Protein AF-A0A838QWW2-F1 (afdb_monomer)

Structure (mmCIF, N/CA/C/O backbone):
data_AF-A0A838QWW2-F1
#
_entry.id   AF-A0A838QWW2-F1
#
loop_
_atom_site.group_PDB
_atom_site.id
_atom_site.type_symbol
_atom_site.label_atom_id
_atom_site.label_alt_id
_atom_site.label_comp_id
_atom_site.label_asym_id
_atom_site.label_entity_id
_atom_site.label_seq_id
_atom_site.pdbx_PDB_ins_code
_atom_site.Cartn_x
_atom_site.Cartn_y
_atom_site.Cartn_z
_atom_site.occupancy
_atom_site.B_iso_or_equiv
_atom_site.auth_seq_id
_atom_site.auth_comp_id
_atom_site.auth_asym_id
_atom_site.auth_atom_id
_atom_site.pdbx_PDB_model_num
ATOM 1 N N . MET A 1 1 ? -0.417 -17.292 -10.399 1.00 59.12 1 MET A N 1
ATOM 2 C CA . MET A 1 1 ? -0.229 -15.968 -9.769 1.00 59.12 1 MET A CA 1
ATOM 3 C C . MET A 1 1 ? 1.252 -15.839 -9.449 1.00 59.12 1 MET A C 1
ATOM 5 O O . MET A 1 1 ? 1.739 -16.724 -8.749 1.00 59.12 1 MET A O 1
ATOM 9 N N . PRO A 1 2 ? 1.981 -14.853 -10.004 1.00 74.44 2 PRO A N 1
ATOM 10 C CA . PRO A 1 2 ? 3.358 -14.568 -9.598 1.00 74.44 2 PRO A CA 1
ATOM 11 C C . PRO A 1 2 ? 3.468 -14.480 -8.071 1.00 74.44 2 PRO A C 1
ATOM 13 O O . PRO A 1 2 ? 2.553 -13.966 -7.422 1.00 74.44 2 PRO A O 1
ATOM 16 N N . GLY A 1 3 ? 4.554 -15.011 -7.501 1.00 81.44 3 GLY A N 1
ATOM 17 C CA . GLY A 1 3 ? 4.678 -15.207 -6.051 1.00 81.44 3 GLY A CA 1
ATOM 18 C C . GLY A 1 3 ? 4.497 -13.921 -5.239 1.00 81.44 3 GLY A C 1
ATOM 19 O O . GLY A 1 3 ? 3.773 -13.936 -4.249 1.00 81.44 3 GLY A O 1
ATOM 20 N N . ALA A 1 4 ? 5.075 -12.807 -5.699 1.00 88.88 4 ALA A N 1
ATOM 21 C CA . ALA A 1 4 ? 4.989 -11.511 -5.022 1.00 88.88 4 ALA A CA 1
ATOM 22 C C . ALA A 1 4 ? 3.554 -10.950 -4.989 1.00 88.88 4 ALA A C 1
ATOM 24 O O . ALA A 1 4 ? 3.021 -10.663 -3.921 1.00 88.88 4 ALA A O 1
ATOM 25 N N . LEU A 1 5 ? 2.870 -10.882 -6.140 1.00 94.62 5 LEU A N 1
ATOM 26 C CA . LEU A 1 5 ? 1.505 -10.337 -6.214 1.00 94.62 5 LEU A CA 1
ATOM 27 C C . LEU A 1 5 ? 0.479 -11.190 -5.452 1.00 94.62 5 LEU A C 1
ATOM 29 O O . LEU A 1 5 ? -0.487 -10.652 -4.915 1.00 94.62 5 LEU A O 1
ATOM 33 N N . ARG A 1 6 ? 0.690 -12.511 -5.363 1.00 96.00 6 ARG A N 1
ATOM 34 C CA . ARG A 1 6 ? -0.136 -13.375 -4.506 1.00 96.00 6 ARG A CA 1
ATOM 35 C C . ARG A 1 6 ? -0.009 -12.991 -3.032 1.00 96.00 6 ARG A C 1
ATOM 37 O O . ARG A 1 6 ? -1.031 -12.868 -2.365 1.00 96.00 6 ARG A O 1
ATOM 44 N N . GLN A 1 7 ? 1.213 -12.774 -2.546 1.00 96.31 7 GLN A N 1
ATOM 45 C CA . GLN A 1 7 ? 1.455 -12.403 -1.147 1.00 96.31 7 GLN A CA 1
ATOM 46 C C . GLN A 1 7 ? 0.769 -11.081 -0.785 1.00 96.31 7 GLN A C 1
ATOM 48 O O . GLN A 1 7 ? 0.169 -10.979 0.283 1.00 96.31 7 GLN A O 1
ATOM 53 N N . HIS A 1 8 ? 0.780 -10.098 -1.690 1.00 97.62 8 HIS A N 1
ATOM 54 C CA . HIS A 1 8 ? 0.070 -8.828 -1.492 1.00 97.62 8 HIS A CA 1
ATOM 55 C C . HIS A 1 8 ? -1.446 -9.005 -1.404 1.00 97.62 8 HIS A C 1
ATOM 57 O O . HIS A 1 8 ? -2.084 -8.427 -0.524 1.00 97.62 8 HIS A O 1
ATOM 63 N N . ALA A 1 9 ? -2.025 -9.834 -2.277 1.00 97.69 9 ALA A N 1
ATOM 64 C CA . ALA A 1 9 ? -3.457 -10.120 -2.262 1.00 97.69 9 ALA A CA 1
ATOM 65 C C . ALA A 1 9 ? -3.889 -10.840 -0.972 1.00 97.69 9 ALA A C 1
ATOM 67 O O . ALA A 1 9 ? -4.916 -10.497 -0.382 1.00 97.69 9 ALA A O 1
ATOM 68 N N . GLU A 1 10 ? -3.099 -11.813 -0.512 1.00 97.88 10 GLU A N 1
ATOM 69 C CA . GLU A 1 10 ? -3.335 -12.538 0.743 1.00 97.88 10 GLU A CA 1
ATOM 70 C C . GLU A 1 10 ? -3.206 -11.611 1.957 1.00 97.88 10 GLU A C 1
ATOM 72 O O . GLU A 1 10 ? -4.092 -11.596 2.817 1.00 97.88 10 GLU A O 1
ATOM 77 N N . PHE A 1 11 ? -2.158 -10.780 1.989 1.00 98.06 11 PHE A N 1
ATOM 78 C CA . PHE A 1 11 ? -1.959 -9.761 3.017 1.00 98.06 11 PHE A CA 1
ATOM 79 C C . PHE A 1 11 ? -3.171 -8.830 3.106 1.00 98.06 11 PHE A C 1
ATOM 81 O O . PHE A 1 11 ? -3.804 -8.756 4.162 1.00 98.06 11 PHE A O 1
ATOM 88 N N . ALA A 1 12 ? -3.551 -8.195 1.992 1.00 98.19 12 ALA A N 1
ATOM 89 C CA . ALA A 1 12 ? -4.671 -7.261 1.954 1.00 98.19 12 ALA A CA 1
ATOM 90 C C . ALA A 1 12 ? -5.992 -7.928 2.349 1.00 98.19 12 ALA A C 1
ATOM 92 O O . ALA A 1 12 ? -6.750 -7.370 3.137 1.00 98.19 12 ALA A O 1
ATOM 93 N N . SER A 1 13 ? -6.248 -9.150 1.872 1.00 98.06 13 SER A N 1
ATOM 94 C CA . SER A 1 13 ? -7.456 -9.901 2.234 1.00 98.06 13 SER A CA 1
ATOM 95 C C . SER A 1 13 ? -7.529 -10.189 3.735 1.00 98.06 13 SER A C 1
ATOM 97 O O . SER A 1 13 ? -8.596 -10.051 4.335 1.00 98.06 13 SER A O 1
ATOM 99 N N . SER A 1 14 ? -6.407 -10.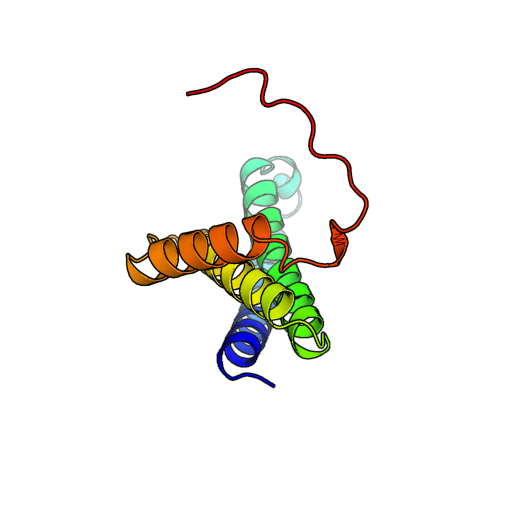565 4.356 1.00 98.19 14 SER A N 1
ATOM 100 C CA . SER A 1 14 ? -6.354 -10.827 5.798 1.00 98.19 14 SER A CA 1
ATOM 101 C C . SER A 1 14 ? -6.523 -9.553 6.633 1.00 98.19 14 SER A C 1
ATOM 103 O O . SER A 1 14 ? -7.278 -9.541 7.607 1.00 98.19 14 SER A O 1
ATOM 105 N N . GLU A 1 15 ? -5.887 -8.455 6.227 1.00 98.19 15 GLU A N 1
ATOM 106 C CA . GLU A 1 15 ? -5.947 -7.181 6.942 1.00 98.19 15 GLU A CA 1
ATOM 107 C C . GLU A 1 15 ? -7.300 -6.485 6.775 1.00 98.19 15 GLU A C 1
ATOM 109 O O . GLU A 1 15 ? -7.786 -5.881 7.727 1.00 98.19 15 GLU A O 1
ATOM 114 N N . LEU A 1 16 ? -7.979 -6.633 5.632 1.00 97.94 16 LEU A N 1
ATOM 115 C CA . LEU A 1 16 ? -9.340 -6.114 5.444 1.00 97.94 16 LEU A CA 1
ATOM 116 C C . LEU A 1 16 ? -10.341 -6.756 6.413 1.00 97.94 16 LEU A C 1
ATOM 118 O O . LEU A 1 16 ? -11.213 -6.068 6.945 1.00 97.94 16 LEU A O 1
ATOM 122 N N . GLN A 1 17 ? -10.191 -8.052 6.703 1.00 97.31 17 GLN A N 1
ATOM 123 C CA . GLN A 1 17 ? -11.027 -8.725 7.703 1.00 97.31 17 GLN A CA 1
ATOM 124 C C . GLN A 1 17 ? -10.789 -8.158 9.110 1.00 97.31 17 GLN A C 1
ATOM 126 O O . GLN A 1 17 ? -11.739 -7.955 9.865 1.00 97.31 17 GLN A O 1
ATOM 131 N N . ARG A 1 18 ? -9.534 -7.843 9.458 1.00 97.00 18 ARG A N 1
ATOM 132 C CA . ARG A 1 18 ? -9.197 -7.184 10.734 1.00 97.00 18 ARG A CA 1
ATOM 133 C C . ARG A 1 18 ? -9.709 -5.745 10.783 1.00 97.00 18 ARG A C 1
ATOM 135 O O . ARG A 1 18 ? -10.229 -5.318 11.811 1.00 97.00 18 ARG A O 1
ATOM 142 N N . MET A 1 19 ? -9.610 -5.025 9.668 1.00 97.06 19 MET A N 1
ATOM 143 C CA . MET A 1 19 ? -10.071 -3.646 9.528 1.00 97.06 19 MET A CA 1
ATOM 144 C C . MET A 1 19 ? -11.576 -3.526 9.781 1.00 97.06 19 MET A C 1
ATOM 146 O O . MET A 1 19 ? -12.007 -2.594 10.454 1.00 97.06 19 MET A O 1
ATOM 150 N N . ALA A 1 20 ? -12.374 -4.498 9.325 1.00 96.00 20 ALA A N 1
ATOM 151 C CA . ALA A 1 20 ? -13.806 -4.535 9.619 1.00 96.00 20 ALA A CA 1
ATOM 152 C C . ALA A 1 20 ? -14.084 -4.519 11.135 1.00 96.00 20 ALA A C 1
ATOM 154 O O . ALA A 1 20 ? -14.919 -3.745 11.601 1.00 96.00 20 ALA A O 1
ATOM 155 N N . LEU A 1 21 ? -13.330 -5.301 11.916 1.00 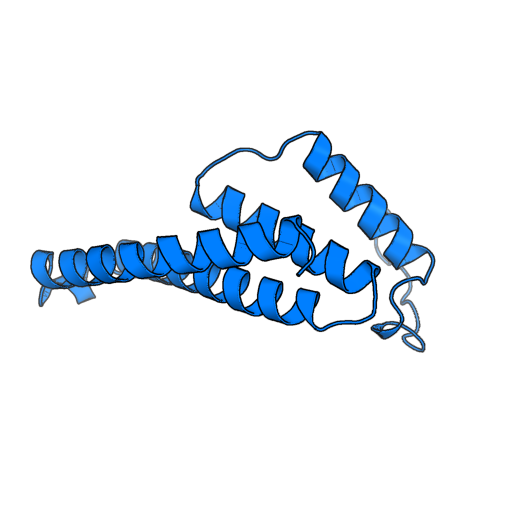96.81 21 LEU A N 1
ATOM 156 C CA . LEU A 1 21 ? -13.450 -5.324 13.378 1.00 96.81 21 LEU A CA 1
ATOM 157 C C . LEU A 1 21 ? -12.978 -4.010 14.020 1.00 96.81 21 LEU A C 1
ATOM 159 O O . LEU A 1 21 ? -13.602 -3.539 14.970 1.00 96.81 21 LEU A O 1
ATOM 163 N N . GLU A 1 22 ? -11.910 -3.395 13.503 1.00 96.19 22 GLU A N 1
ATOM 164 C CA . GLU A 1 22 ? 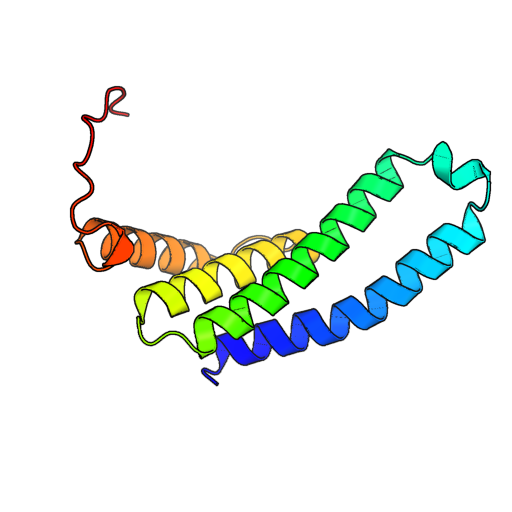-11.413 -2.096 13.988 1.00 96.19 22 GLU A CA 1
ATOM 165 C C . GLU A 1 22 ? -12.429 -0.966 13.733 1.00 96.19 22 GLU A C 1
ATOM 167 O O . GLU A 1 22 ? -12.675 -0.134 14.615 1.00 96.19 22 GLU A O 1
ATOM 172 N N . ILE A 1 23 ? -13.074 -0.970 12.561 1.00 95.12 23 ILE A N 1
ATOM 173 C CA . ILE A 1 23 ? -14.171 -0.057 12.211 1.00 95.12 23 ILE A CA 1
ATOM 174 C C . ILE A 1 23 ? -15.356 -0.271 13.147 1.00 95.12 23 ILE A C 1
ATOM 176 O O . ILE A 1 23 ? -15.792 0.688 13.789 1.00 95.12 23 ILE A O 1
ATOM 180 N N . SER A 1 24 ? -15.835 -1.509 13.299 1.00 95.88 24 SER A N 1
ATOM 181 C CA . SER A 1 24 ? -16.942 -1.813 14.213 1.00 95.88 24 SER A CA 1
ATOM 182 C C . SER A 1 24 ? -16.626 -1.386 15.646 1.00 95.88 24 SER A C 1
ATOM 184 O O . SER A 1 24 ? -17.434 -0.704 16.269 1.00 95.88 24 SER A O 1
ATOM 186 N N . GLY A 1 25 ? -15.427 -1.691 16.151 1.00 96.06 25 GLY A N 1
ATOM 187 C CA . GLY A 1 25 ? -14.996 -1.280 17.487 1.00 96.06 25 GLY A CA 1
ATOM 188 C C . GLY A 1 25 ? -14.939 0.241 17.656 1.00 96.06 25 GLY A C 1
ATOM 189 O O . GLY A 1 25 ? -15.368 0.766 18.683 1.00 96.06 25 GLY A O 1
ATOM 190 N N . THR A 1 26 ? -14.472 0.969 16.639 1.00 95.12 26 THR A N 1
ATOM 191 C CA . THR A 1 26 ? -14.436 2.440 16.645 1.00 95.12 26 THR A CA 1
ATOM 192 C C . THR A 1 26 ? -15.849 3.028 16.670 1.00 95.12 26 THR A C 1
ATOM 194 O O . THR A 1 26 ? -16.125 3.921 17.475 1.00 95.12 26 THR A O 1
ATOM 197 N N . MET A 1 27 ? -16.760 2.495 15.851 1.00 93.25 27 MET A N 1
ATOM 198 C CA . MET A 1 27 ? -18.167 2.906 15.827 1.00 93.25 27 MET A CA 1
ATOM 199 C C . MET A 1 27 ? -18.862 2.619 17.161 1.00 93.25 27 MET A C 1
ATOM 201 O O . MET A 1 27 ? -19.513 3.505 17.711 1.00 93.25 27 MET A O 1
ATOM 205 N N . SER A 1 28 ? -18.686 1.420 17.723 1.00 95.94 28 SER A N 1
ATOM 206 C CA . SER A 1 28 ? -19.273 1.046 19.014 1.00 95.94 28 SER A CA 1
ATOM 207 C C . SER A 1 28 ? -18.707 1.855 20.181 1.00 95.94 28 SER A C 1
ATOM 209 O O . SER A 1 28 ? -19.445 2.156 21.113 1.00 95.94 28 SER A O 1
ATOM 211 N N . LYS A 1 29 ? -17.421 2.227 20.140 1.00 95.56 29 LYS A N 1
ATOM 212 C CA . LYS A 1 29 ? -16.766 3.005 21.200 1.00 95.56 29 LYS A CA 1
ATOM 213 C C . LYS A 1 29 ? -17.212 4.464 21.231 1.00 95.56 29 LYS A C 1
ATOM 215 O O . LYS A 1 29 ? -17.387 5.014 22.314 1.00 95.56 29 LYS A O 1
ATOM 220 N N . PHE A 1 30 ? -17.321 5.109 20.069 1.00 93.69 30 PHE A N 1
ATOM 221 C CA . PHE A 1 30 ? -17.591 6.549 19.997 1.00 93.69 30 PHE A CA 1
ATOM 222 C C . PHE A 1 30 ? -19.055 6.887 19.706 1.00 93.69 30 PHE A C 1
ATOM 224 O O . PHE A 1 30 ? -19.491 7.968 20.089 1.00 93.69 30 PHE A O 1
ATOM 231 N N . GLN A 1 31 ? -19.821 5.980 19.094 1.00 92.69 31 GLN A N 1
ATOM 232 C CA . GLN A 1 31 ? -21.255 6.134 18.822 1.00 92.69 31 GLN A CA 1
ATOM 233 C C . GLN A 1 31 ? -21.585 7.520 18.236 1.00 92.69 31 GLN A C 1
ATOM 235 O O . GLN A 1 31 ? -21.033 7.899 17.206 1.00 92.69 31 GLN A O 1
ATOM 240 N N . LEU A 1 32 ? -22.445 8.299 18.901 1.00 91.44 32 LEU A N 1
ATOM 241 C CA . LEU A 1 32 ? -22.841 9.644 18.470 1.00 91.44 32 LEU A CA 1
ATOM 242 C C . LEU A 1 32 ? -21.662 10.630 18.425 1.00 91.44 32 LEU A C 1
ATOM 244 O O . LEU A 1 32 ? -21.638 11.508 17.570 1.00 91.44 32 LEU A O 1
ATOM 248 N N . ALA A 1 33 ? -20.652 10.447 19.281 1.00 92.00 33 ALA A N 1
ATOM 249 C CA . ALA A 1 33 ? -19.450 11.280 19.309 1.00 92.00 33 ALA A CA 1
ATOM 250 C C . ALA A 1 33 ? -18.441 10.929 18.199 1.00 92.00 33 ALA A C 1
ATOM 252 O O . ALA A 1 33 ? -17.377 11.541 18.124 1.00 92.00 33 ALA A O 1
ATOM 253 N N . LEU A 1 34 ? -18.728 9.942 17.337 1.00 89.19 34 LEU A N 1
ATOM 254 C CA . LEU A 1 34 ? -17.860 9.596 16.205 1.00 89.19 34 LEU A CA 1
ATOM 255 C C . LEU A 1 34 ? -17.696 10.777 15.238 1.00 89.19 34 LEU A C 1
ATOM 257 O O . LEU A 1 34 ? -16.600 10.983 14.720 1.00 89.19 34 LEU A O 1
ATOM 261 N N . ALA A 1 35 ? -18.749 11.582 15.058 1.00 88.31 35 ALA A N 1
ATOM 262 C CA . ALA A 1 35 ? -18.724 12.774 14.212 1.00 88.31 35 ALA A CA 1
ATOM 263 C C . ALA A 1 35 ? -17.659 13.797 14.652 1.00 88.31 35 ALA A C 1
ATOM 265 O O . ALA A 1 35 ? -17.087 14.487 13.812 1.00 88.31 35 ALA A O 1
ATOM 266 N N . ASP A 1 36 ? -17.306 13.830 15.937 1.00 92.69 36 ASP A N 1
ATOM 267 C CA . ASP A 1 36 ? -16.280 14.732 16.474 1.00 92.69 36 ASP A CA 1
ATOM 268 C C . ASP A 1 36 ? -14.860 14.145 16.371 1.00 92.69 36 ASP A C 1
ATOM 270 O O . ASP A 1 36 ? -13.871 14.779 16.744 1.00 92.69 36 ASP A O 1
ATOM 274 N N . ARG A 1 37 ? -14.718 12.907 15.877 1.00 92.81 37 ARG A N 1
ATOM 275 C CA . ARG A 1 37 ? -13.440 12.183 15.760 1.00 92.81 37 ARG A CA 1
ATOM 276 C C . ARG A 1 37 ? -12.925 12.142 14.325 1.00 92.81 37 ARG A C 1
ATOM 278 O O . ARG A 1 37 ? -12.355 11.137 13.904 1.00 92.81 37 ARG A O 1
ATOM 285 N N . GLN A 1 38 ? -13.052 13.255 13.603 1.00 90.50 38 GLN A N 1
ATOM 286 C CA . GLN A 1 38 ? -12.663 13.378 12.192 1.00 90.50 38 GLN A CA 1
ATOM 287 C C . GLN A 1 38 ? -11.231 12.902 11.911 1.00 90.50 38 GLN A C 1
ATOM 289 O O . GLN A 1 38 ? -11.027 12.123 10.987 1.00 90.50 38 GLN A O 1
ATOM 294 N N . CYS A 1 39 ? -10.247 13.254 12.748 1.00 94.19 39 CYS A N 1
ATOM 295 C CA . CYS A 1 39 ? -8.868 12.780 12.561 1.00 94.19 39 CYS A CA 1
ATOM 296 C C . CYS A 1 39 ? -8.752 11.248 12.633 1.00 94.19 39 CYS A C 1
ATOM 298 O O . CYS A 1 39 ? -8.022 10.644 11.851 1.00 94.19 39 CYS A O 1
ATOM 300 N N . ARG A 1 40 ? -9.495 10.606 13.545 1.00 93.44 40 ARG A N 1
ATOM 301 C CA . ARG A 1 40 ? -9.519 9.142 13.663 1.00 93.44 40 ARG A CA 1
ATOM 302 C C . ARG A 1 40 ? -10.272 8.506 12.495 1.00 93.44 40 ARG A C 1
ATOM 304 O O . ARG A 1 40 ? -9.840 7.474 11.999 1.00 93.44 40 ARG A O 1
ATOM 311 N N . MET A 1 41 ? -11.367 9.119 12.043 1.00 92.69 41 MET A N 1
ATOM 312 C CA . MET A 1 41 ? -12.101 8.656 10.863 1.00 92.69 41 MET A CA 1
ATOM 313 C C . MET A 1 41 ? -11.253 8.749 9.594 1.00 92.69 41 MET A C 1
ATOM 315 O O . MET A 1 41 ? -11.254 7.808 8.805 1.00 92.69 41 MET A O 1
ATOM 319 N N . ALA A 1 42 ? -10.514 9.844 9.413 1.00 95.00 42 ALA A N 1
ATOM 320 C CA . ALA A 1 42 ? -9.623 10.044 8.276 1.00 95.00 42 ALA A CA 1
ATOM 321 C C . ALA A 1 42 ? -8.502 8.996 8.253 1.00 95.00 42 ALA A C 1
ATOM 323 O O . ALA A 1 42 ? -8.284 8.358 7.227 1.00 95.00 42 ALA A O 1
ATOM 324 N N . GLU A 1 43 ? -7.844 8.758 9.390 1.00 95.38 43 GLU A N 1
ATOM 325 C CA . GLU A 1 43 ? -6.783 7.750 9.499 1.00 95.38 43 GLU A CA 1
ATOM 326 C C . GLU A 1 43 ? -7.297 6.329 9.224 1.00 95.38 43 GLU A C 1
ATOM 328 O O . GLU A 1 43 ? -6.713 5.607 8.412 1.00 95.38 43 GLU A O 1
ATOM 333 N N . LEU A 1 44 ? -8.429 5.946 9.820 1.00 95.44 44 LEU A N 1
ATOM 334 C CA . LEU A 1 44 ? -9.020 4.623 9.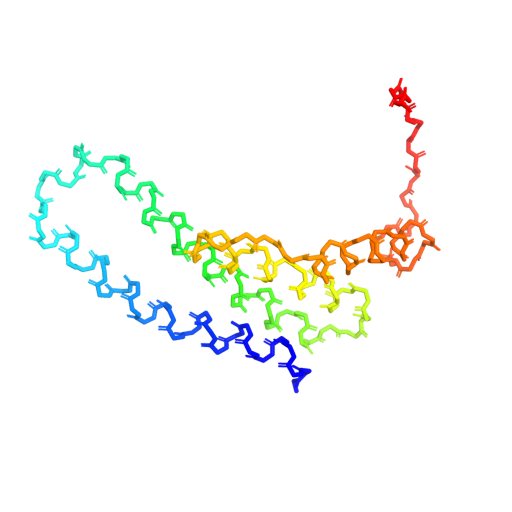616 1.00 95.44 44 LEU A CA 1
ATOM 335 C C . LEU A 1 44 ? -9.496 4.422 8.169 1.00 95.44 44 LEU A C 1
ATOM 337 O O . LEU A 1 44 ? -9.286 3.361 7.576 1.00 95.44 44 LEU A O 1
ATOM 341 N N . SER A 1 45 ? -10.096 5.461 7.581 1.00 95.00 45 SER A N 1
ATOM 342 C CA . SER A 1 45 ? -10.528 5.448 6.181 1.00 95.00 45 SER A CA 1
ATOM 343 C C . SER A 1 45 ? -9.339 5.294 5.242 1.00 95.00 45 SER A C 1
ATOM 345 O O . SER A 1 45 ? -9.395 4.468 4.334 1.00 95.00 45 SER A O 1
ATOM 347 N N . GLN A 1 46 ? -8.248 6.026 5.487 1.00 96.50 46 GLN A N 1
ATOM 348 C CA . GLN A 1 46 ? -7.036 5.929 4.677 1.00 96.50 46 GLN A CA 1
ATOM 349 C C . GLN A 1 46 ? -6.439 4.522 4.735 1.00 96.50 46 GLN A C 1
ATOM 351 O O . GLN A 1 46 ? -6.125 3.954 3.693 1.00 96.50 46 GLN A O 1
ATOM 356 N N . ARG A 1 47 ? -6.335 3.924 5.928 1.00 97.12 47 ARG A N 1
ATOM 357 C CA . ARG A 1 47 ? -5.818 2.556 6.082 1.00 97.12 47 ARG A CA 1
ATOM 358 C C . ARG A 1 47 ? -6.674 1.525 5.350 1.00 97.12 47 ARG A C 1
ATOM 360 O O . ARG A 1 47 ? -6.130 0.633 4.706 1.00 97.12 47 ARG A O 1
ATOM 367 N N . CYS A 1 48 ? -7.998 1.652 5.410 1.00 97.56 48 CYS A N 1
ATOM 368 C CA . CYS A 1 48 ? -8.905 0.783 4.661 1.00 97.56 48 CYS A CA 1
ATOM 369 C C . CYS A 1 48 ? -8.730 0.951 3.141 1.00 97.56 48 CYS A C 1
ATOM 371 O O . CYS A 1 48 ? -8.596 -0.037 2.419 1.00 97.56 48 CYS A O 1
ATOM 373 N N . GLN A 1 49 ? -8.663 2.194 2.656 1.00 97.81 49 GLN A N 1
ATOM 374 C CA . GLN A 1 49 ? -8.450 2.494 1.237 1.00 97.81 49 GLN A CA 1
ATOM 375 C C . GLN A 1 49 ? -7.101 1.974 0.728 1.00 97.81 49 GLN A 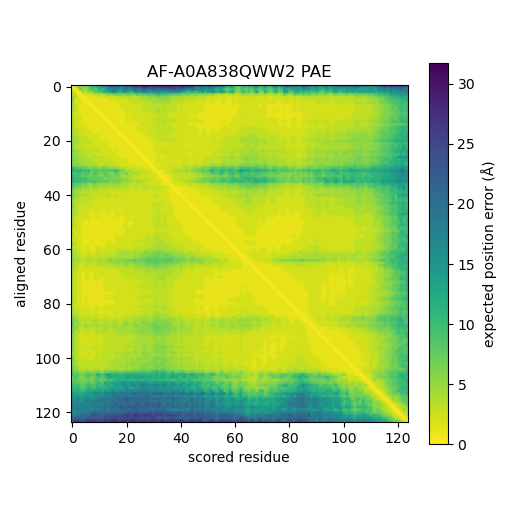C 1
ATOM 377 O O . GLN A 1 49 ? -7.048 1.414 -0.367 1.00 97.81 49 GLN A O 1
ATOM 382 N N . ASP A 1 50 ? -6.032 2.094 1.520 1.00 98.12 50 ASP A N 1
ATOM 383 C CA . ASP A 1 50 ? -4.713 1.554 1.177 1.00 98.12 50 ASP A CA 1
ATOM 384 C C . ASP A 1 50 ? -4.796 0.026 0.973 1.00 98.12 50 ASP A C 1
ATOM 386 O O . ASP A 1 50 ? -4.335 -0.488 -0.045 1.00 98.12 50 ASP A O 1
ATOM 390 N N . LEU A 1 51 ? -5.467 -0.705 1.875 1.00 98.56 51 LEU A N 1
ATOM 391 C CA . LEU A 1 51 ? -5.665 -2.157 1.748 1.00 98.56 51 LEU A CA 1
ATOM 392 C C . LEU A 1 51 ? -6.513 -2.547 0.526 1.00 98.56 51 LEU A C 1
ATOM 394 O O . LEU A 1 51 ? -6.167 -3.492 -0.187 1.00 98.56 51 LEU A O 1
ATOM 398 N N . ILE A 1 52 ? -7.602 -1.819 0.256 1.00 98.44 52 ILE A N 1
ATOM 399 C CA . ILE A 1 52 ? -8.425 -2.028 -0.949 1.00 98.44 52 ILE A CA 1
ATOM 400 C C . ILE A 1 52 ? -7.579 -1.806 -2.206 1.00 98.44 52 ILE A C 1
ATOM 402 O O . ILE A 1 52 ? -7.651 -2.599 -3.147 1.00 98.44 52 ILE A O 1
ATOM 406 N N . THR A 1 53 ? -6.743 -0.767 -2.206 1.00 98.56 53 THR A N 1
ATOM 407 C CA . THR A 1 53 ? -5.857 -0.436 -3.326 1.00 98.56 53 THR A CA 1
ATOM 408 C C . THR A 1 53 ? -4.831 -1.541 -3.561 1.00 98.56 53 THR A C 1
ATOM 410 O O . THR A 1 53 ? -4.657 -1.953 -4.706 1.00 98.56 53 THR A O 1
ATOM 413 N N . ILE A 1 54 ? -4.218 -2.097 -2.507 1.00 98.56 54 ILE A N 1
ATOM 414 C CA . ILE A 1 54 ? -3.310 -3.255 -2.617 1.00 98.56 54 ILE A CA 1
ATOM 415 C C . ILE A 1 54 ? -4.036 -4.456 -3.239 1.00 98.56 54 ILE A C 1
ATOM 417 O O . ILE A 1 54 ? -3.526 -5.085 -4.171 1.00 98.56 54 ILE A O 1
ATOM 421 N N . LEU A 1 55 ? -5.242 -4.779 -2.762 1.00 98.44 55 LEU A N 1
ATOM 422 C CA . LEU A 1 55 ? -5.997 -5.924 -3.273 1.00 98.44 55 LEU A CA 1
ATOM 423 C C . LEU A 1 55 ? -6.371 -5.738 -4.751 1.00 98.44 55 LEU A C 1
ATOM 425 O O . LEU A 1 55 ? -6.132 -6.624 -5.570 1.00 98.44 55 LEU A O 1
ATOM 429 N N . ALA A 1 56 ? -6.916 -4.578 -5.116 1.00 98.38 56 ALA A N 1
ATOM 430 C CA . ALA A 1 56 ? -7.285 -4.281 -6.496 1.00 98.38 56 ALA A CA 1
ATOM 431 C C . ALA A 1 56 ? -6.061 -4.293 -7.430 1.00 98.38 56 ALA A C 1
ATOM 433 O O . ALA A 1 56 ? -6.105 -4.905 -8.500 1.00 98.38 56 ALA A O 1
ATOM 434 N N . THR A 1 57 ? -4.957 -3.680 -6.999 1.00 98.12 57 THR A N 1
ATOM 435 C CA . THR A 1 57 ? -3.708 -3.576 -7.770 1.00 98.12 57 THR A CA 1
ATOM 436 C C . THR A 1 57 ? -3.065 -4.942 -7.983 1.00 98.12 57 THR A C 1
ATOM 438 O O . THR A 1 57 ? -2.705 -5.283 -9.109 1.00 98.12 57 THR A O 1
ATOM 441 N N . SER A 1 58 ? -2.968 -5.765 -6.936 1.00 97.81 58 SER A N 1
ATOM 442 C CA . SER A 1 58 ? -2.392 -7.111 -7.042 1.00 97.81 58 SER A CA 1
ATOM 443 C C . SER A 1 58 ? -3.204 -8.015 -7.975 1.00 97.81 58 SER A C 1
ATOM 445 O O . SER A 1 58 ? -2.630 -8.697 -8.826 1.00 97.81 58 SER A O 1
ATOM 447 N N . LEU A 1 59 ? -4.539 -7.974 -7.901 1.00 97.12 59 LEU A N 1
ATOM 448 C CA . LEU A 1 59 ? -5.419 -8.713 -8.815 1.00 97.12 59 LEU A CA 1
ATOM 449 C C . L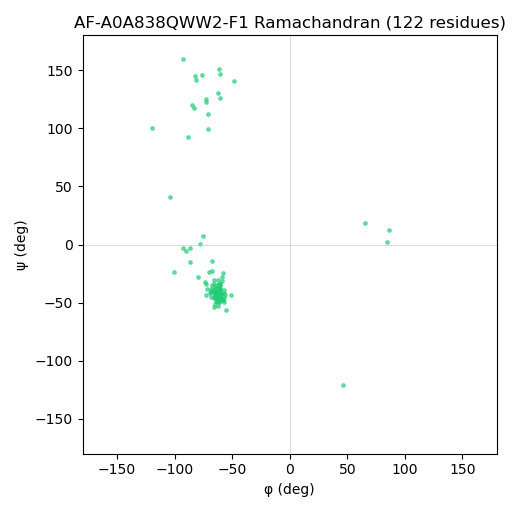EU A 1 59 ? -5.351 -8.189 -10.257 1.00 97.12 59 LEU A C 1
ATOM 451 O O . LEU A 1 59 ? -5.469 -8.970 -11.205 1.00 97.12 59 LEU A O 1
ATOM 455 N N . TYR A 1 60 ? -5.174 -6.880 -10.438 1.00 96.31 60 TYR A N 1
ATOM 456 C CA . TYR A 1 60 ? -4.965 -6.279 -11.752 1.00 96.31 60 TYR A CA 1
ATOM 457 C C . TYR A 1 60 ? -3.633 -6.725 -12.365 1.00 96.31 60 TYR A C 1
ATOM 459 O O . TYR A 1 60 ? -3.636 -7.312 -13.447 1.00 96.31 60 TYR A O 1
ATOM 467 N N . GLY A 1 61 ? -2.520 -6.548 -11.647 1.00 95.44 61 GLY A N 1
ATOM 468 C CA . GLY A 1 61 ? -1.182 -6.907 -12.123 1.00 95.44 61 GLY A CA 1
ATOM 469 C C . GLY A 1 61 ? -1.075 -8.381 -12.521 1.00 95.44 61 GLY A C 1
ATOM 470 O O . GLY A 1 61 ? -0.513 -8.708 -13.560 1.00 95.44 61 GLY A O 1
ATOM 471 N N . VAL A 1 62 ? -1.709 -9.282 -11.766 1.00 94.75 62 VAL A N 1
ATOM 472 C CA . VAL A 1 62 ? -1.715 -10.729 -12.058 1.00 94.75 62 VAL A CA 1
ATOM 473 C C . VAL A 1 62 ? -2.332 -11.072 -13.408 1.00 94.75 62 VAL A C 1
ATOM 475 O O . VAL A 1 62 ? -1.906 -12.041 -14.035 1.00 94.75 62 VAL A O 1
ATOM 478 N N . ARG A 1 63 ? -3.347 -10.316 -13.831 1.00 92.88 63 ARG A N 1
ATOM 479 C CA . ARG A 1 63 ? -4.045 -10.540 -15.103 1.00 92.88 63 ARG A CA 1
ATOM 480 C C . ARG A 1 63 ? -3.362 -9.846 -16.272 1.00 92.88 63 ARG A C 1
ATOM 482 O O . ARG A 1 63 ? -3.670 -10.166 -17.413 1.00 92.88 63 ARG A O 1
ATOM 489 N N . HIS A 1 64 ? -2.462 -8.906 -16.007 1.00 93.06 64 HIS A N 1
ATOM 490 C CA . HIS A 1 64 ? -1.816 -8.148 -17.061 1.00 93.06 64 HIS A CA 1
ATOM 491 C C . HIS A 1 64 ? -0.659 -8.932 -17.678 1.00 93.06 64 HIS A C 1
ATOM 493 O O . HIS A 1 64 ? 0.085 -9.617 -16.979 1.00 93.06 64 HIS A O 1
ATOM 499 N N . GLU A 1 65 ? -0.492 -8.827 -18.992 1.00 90.88 65 GLU A N 1
ATOM 500 C CA . GLU A 1 65 ? 0.594 -9.477 -19.735 1.00 90.88 65 GLU A CA 1
ATOM 501 C C . GLU A 1 65 ? 1.936 -8.734 -19.648 1.00 90.88 65 GLU A C 1
ATOM 503 O O . GLU A 1 65 ? 2.980 -9.376 -19.700 1.00 90.88 65 GLU A O 1
ATOM 508 N N . SER A 1 66 ? 1.921 -7.409 -19.457 1.00 92.25 66 SER A N 1
ATOM 509 C CA . SER A 1 66 ? 3.134 -6.585 -19.389 1.00 92.25 66 SER A CA 1
ATOM 510 C C . SER A 1 66 ? 3.890 -6.798 -18.076 1.00 92.25 66 SER A C 1
ATOM 512 O O . SER A 1 66 ? 3.334 -6.605 -16.993 1.00 92.25 66 SER A O 1
ATOM 514 N N . GLU A 1 67 ? 5.174 -7.148 -18.174 1.00 92.56 67 GLU A N 1
ATOM 515 C CA . GLU A 1 67 ? 6.061 -7.292 -17.013 1.00 92.56 67 GLU A CA 1
ATOM 516 C C . GLU A 1 67 ? 6.248 -5.967 -16.273 1.00 92.56 67 GLU A C 1
ATOM 518 O O . GLU A 1 67 ? 6.104 -5.935 -15.057 1.00 92.56 67 GLU A O 1
ATOM 523 N N . ILE A 1 68 ? 6.397 -4.851 -16.991 1.00 94.62 68 ILE A N 1
ATOM 524 C CA . ILE A 1 68 ? 6.515 -3.520 -16.373 1.00 94.62 68 ILE A CA 1
ATOM 525 C C . ILE A 1 68 ? 5.279 -3.167 -15.548 1.00 94.62 68 ILE A C 1
ATOM 527 O O . ILE A 1 68 ? 5.395 -2.582 -14.473 1.00 94.62 68 ILE A O 1
ATOM 531 N N . VAL A 1 69 ? 4.084 -3.556 -16.001 1.00 94.44 69 VAL A N 1
ATOM 532 C CA . VAL A 1 69 ? 2.868 -3.309 -15.215 1.00 94.44 69 VAL A CA 1
ATOM 533 C C . VAL A 1 69 ? 2.785 -4.219 -13.993 1.00 94.44 69 VAL A C 1
ATOM 535 O O . VAL A 1 69 ? 2.298 -3.793 -12.945 1.00 94.44 69 VAL A O 1
ATOM 538 N N . ARG A 1 70 ? 3.281 -5.456 -14.086 1.00 95.31 70 ARG A N 1
ATOM 539 C CA . ARG A 1 70 ? 3.387 -6.349 -12.923 1.00 95.31 70 ARG A CA 1
ATOM 540 C C . ARG A 1 70 ? 4.370 -5.806 -11.891 1.00 95.31 70 ARG A C 1
ATOM 542 O O . ARG A 1 70 ? 4.047 -5.825 -10.706 1.00 95.31 70 ARG A O 1
ATOM 549 N N . ASP A 1 71 ? 5.507 -5.289 -12.337 1.00 95.62 71 ASP A N 1
ATOM 550 C CA . ASP A 1 71 ? 6.529 -4.711 -11.467 1.00 95.62 71 ASP A CA 1
ATOM 551 C C . ASP A 1 71 ? 6.042 -3.410 -10.823 1.00 95.62 71 ASP A C 1
ATOM 553 O O . ASP A 1 71 ? 6.208 -3.219 -9.619 1.00 95.62 71 ASP A O 1
ATOM 557 N N . ALA A 1 72 ? 5.345 -2.555 -11.577 1.00 96.19 72 ALA A N 1
ATOM 558 C CA . ALA A 1 72 ? 4.692 -1.366 -11.032 1.00 96.19 72 ALA A CA 1
ATOM 559 C C . ALA A 1 72 ? 3.620 -1.718 -9.991 1.00 96.19 72 ALA A C 1
ATOM 561 O O . ALA A 1 72 ? 3.548 -1.088 -8.934 1.00 96.19 72 ALA A O 1
ATOM 562 N N . ALA A 1 73 ? 2.817 -2.753 -10.255 1.00 97.25 73 ALA A N 1
ATOM 563 C CA . ALA A 1 73 ? 1.839 -3.255 -9.299 1.00 97.25 73 ALA A CA 1
ATOM 564 C C . ALA A 1 73 ? 2.508 -3.771 -8.013 1.00 97.25 73 ALA A C 1
ATOM 566 O O . ALA A 1 73 ? 2.020 -3.481 -6.921 1.00 97.25 73 ALA A O 1
ATOM 567 N N . ASP A 1 74 ? 3.621 -4.504 -8.124 1.00 97.38 74 ASP A N 1
ATOM 568 C CA . ASP A 1 74 ? 4.388 -4.989 -6.973 1.00 97.38 74 ASP A CA 1
ATOM 569 C C . ASP A 1 74 ? 4.972 -3.831 -6.150 1.00 97.38 74 ASP A C 1
ATOM 571 O O . ASP A 1 74 ? 4.766 -3.779 -4.937 1.00 97.38 74 ASP A O 1
ATOM 575 N N . VAL A 1 75 ? 5.621 -2.862 -6.802 1.00 97.50 75 VAL A N 1
ATOM 576 C CA . VAL A 1 75 ? 6.193 -1.675 -6.144 1.00 97.50 75 VAL A CA 1
ATOM 577 C C . VAL A 1 75 ? 5.126 -0.883 -5.385 1.00 97.50 75 VAL A C 1
ATOM 579 O O . VAL A 1 75 ? 5.325 -0.585 -4.205 1.00 97.50 75 VAL A O 1
ATOM 582 N N . LEU A 1 76 ? 3.975 -0.602 -6.008 1.00 97.88 76 LEU A N 1
ATOM 583 C CA . LEU A 1 76 ? 2.880 0.114 -5.347 1.00 97.88 76 LEU A CA 1
ATOM 584 C C . LEU A 1 76 ? 2.338 -0.669 -4.143 1.00 97.88 76 LEU A C 1
ATOM 586 O O . LEU A 1 76 ? 2.102 -0.096 -3.078 1.00 97.88 76 LEU A O 1
ATOM 590 N N . CYS A 1 77 ? 2.167 -1.989 -4.280 1.00 98.19 77 CYS A N 1
ATOM 591 C CA . CYS A 1 77 ? 1.726 -2.821 -3.162 1.00 98.19 77 CYS A CA 1
ATOM 592 C C . CYS A 1 77 ? 2.736 -2.783 -2.005 1.00 98.19 77 CYS A C 1
ATOM 594 O O . CYS A 1 77 ? 2.336 -2.617 -0.853 1.00 98.19 77 CYS A O 1
ATOM 596 N N . GLN A 1 78 ? 4.039 -2.867 -2.294 1.00 97.75 78 GLN A N 1
ATOM 597 C CA . G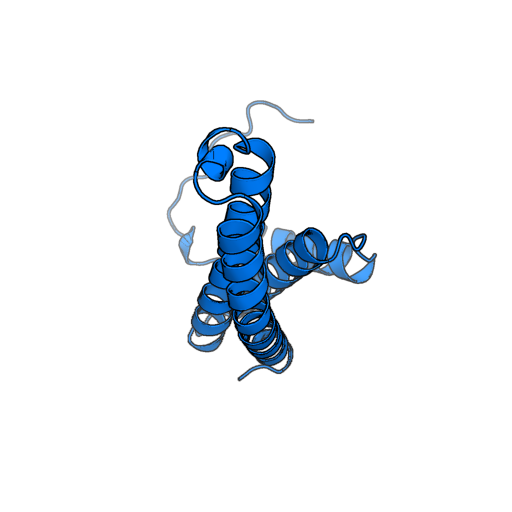LN A 1 78 ? 5.088 -2.770 -1.279 1.00 97.75 78 GLN A CA 1
ATOM 598 C C . GLN A 1 78 ? 5.076 -1.417 -0.552 1.00 97.75 78 GLN A C 1
ATOM 600 O O . GLN A 1 78 ? 5.202 -1.397 0.675 1.00 97.75 78 GLN A O 1
ATOM 605 N N . GLU A 1 79 ? 4.918 -0.305 -1.272 1.00 97.69 79 GLU A N 1
ATOM 606 C CA . GLU A 1 79 ? 4.844 1.042 -0.691 1.00 97.69 79 GLU A CA 1
ATOM 607 C C . GLU A 1 79 ? 3.642 1.182 0.254 1.00 97.69 79 GLU A C 1
ATOM 609 O O . GLU A 1 79 ? 3.791 1.588 1.411 1.00 97.69 79 GLU A O 1
ATOM 614 N N . LEU A 1 80 ? 2.455 0.772 -0.196 1.00 98.06 80 LEU A N 1
ATOM 615 C CA . LEU A 1 80 ? 1.237 0.843 0.612 1.00 98.06 80 LEU A CA 1
ATOM 616 C C . LEU A 1 80 ? 1.300 -0.088 1.829 1.00 98.06 80 LEU A C 1
ATOM 618 O O . LEU A 1 80 ? 0.878 0.301 2.920 1.00 98.06 80 LEU A O 1
ATOM 622 N N . THR A 1 81 ? 1.887 -1.282 1.702 1.00 97.81 81 THR A N 1
ATOM 623 C CA . THR A 1 81 ? 2.131 -2.171 2.848 1.00 97.81 81 THR A CA 1
ATOM 624 C C . THR A 1 81 ? 3.086 -1.533 3.857 1.00 97.81 81 THR A C 1
ATOM 626 O O . THR A 1 81 ? 2.861 -1.630 5.067 1.00 97.81 81 THR A O 1
ATOM 629 N N . GLN A 1 82 ? 4.146 -0.859 3.406 1.00 96.75 82 GLN A N 1
ATOM 630 C CA . GLN A 1 82 ? 5.080 -0.156 4.293 1.00 96.75 82 GLN A CA 1
ATOM 631 C C . GLN A 1 82 ? 4.398 1.004 5.020 1.00 96.75 82 GLN A C 1
ATOM 633 O O . GLN A 1 82 ? 4.516 1.099 6.243 1.00 96.75 82 GLN A O 1
ATOM 638 N N . LYS A 1 83 ? 3.611 1.813 4.301 1.00 96.12 83 LYS A N 1
ATOM 639 C CA . LYS A 1 83 ? 2.786 2.885 4.873 1.00 96.12 83 LYS A CA 1
ATOM 640 C C . LYS A 1 83 ? 1.818 2.347 5.927 1.00 96.12 83 LYS A C 1
ATOM 642 O O . LYS A 1 83 ? 1.791 2.855 7.044 1.00 96.12 83 LYS A O 1
ATOM 647 N N . TYR A 1 84 ? 1.081 1.284 5.607 1.00 96.56 84 TYR A N 1
ATOM 648 C CA . TYR A 1 84 ? 0.110 0.667 6.514 1.00 96.56 84 TYR A CA 1
ATOM 649 C C . TYR A 1 84 ? 0.765 0.073 7.772 1.00 96.56 84 TYR A C 1
ATOM 651 O O . TYR A 1 84 ? 0.207 0.157 8.863 1.00 96.56 84 TYR A O 1
ATOM 659 N N . THR A 1 85 ? 1.956 -0.519 7.637 1.00 96.00 85 THR A N 1
ATOM 660 C CA . THR A 1 85 ? 2.679 -1.158 8.753 1.00 96.00 85 THR A CA 1
ATOM 661 C C . THR A 1 85 ? 3.628 -0.218 9.502 1.00 96.00 85 THR A C 1
ATOM 663 O O . THR A 1 85 ? 4.224 -0.628 10.498 1.00 96.00 85 THR A O 1
ATOM 666 N N . GLY A 1 86 ? 3.811 1.017 9.026 1.00 95.75 86 GLY A N 1
ATOM 667 C CA . GLY A 1 86 ? 4.797 1.963 9.557 1.00 95.75 86 GLY A CA 1
ATOM 668 C C . GLY A 1 86 ? 6.254 1.521 9.360 1.00 95.75 86 GLY A C 1
ATOM 669 O O . GLY A 1 86 ? 7.148 1.998 10.062 1.00 95.75 86 GLY A O 1
ATOM 670 N N . ARG A 1 87 ? 6.516 0.580 8.444 1.00 95.19 87 ARG A N 1
ATOM 671 C CA . ARG A 1 87 ? 7.868 0.073 8.175 1.00 95.19 87 ARG A CA 1
ATOM 672 C C . ARG A 1 87 ? 8.616 1.008 7.236 1.00 95.19 87 ARG A C 1
ATOM 674 O O . ARG A 1 87 ? 8.041 1.576 6.316 1.00 95.19 87 ARG A O 1
ATOM 681 N N . ARG A 1 88 ? 9.927 1.131 7.449 1.00 94.69 88 ARG A N 1
ATOM 682 C CA . ARG A 1 88 ? 10.797 1.890 6.546 1.00 94.69 88 ARG A CA 1
ATOM 683 C C . ARG A 1 88 ? 11.079 1.099 5.261 1.00 94.69 88 ARG A C 1
ATOM 685 O O . ARG A 1 88 ? 11.247 -0.122 5.351 1.00 94.69 88 ARG A O 1
ATOM 692 N N . PRO A 1 89 ? 11.215 1.778 4.110 1.00 94.38 89 PRO A N 1
ATOM 693 C CA . PRO A 1 89 ? 11.661 1.136 2.884 1.00 94.38 89 PRO A CA 1
ATOM 694 C C . PRO A 1 89 ? 13.061 0.537 3.013 1.00 94.38 89 PRO A C 1
ATOM 696 O O . PRO A 1 89 ? 13.926 1.060 3.718 1.00 94.38 89 PRO A O 1
ATOM 699 N N . SER A 1 90 ? 13.282 -0.578 2.318 1.00 94.81 90 SER A N 1
ATOM 700 C CA . SER A 1 90 ? 14.581 -1.254 2.268 1.00 94.81 90 SER A CA 1
ATOM 701 C C . SER A 1 90 ? 15.417 -0.780 1.076 1.00 94.81 90 SER A C 1
ATOM 703 O O . SER A 1 90 ? 14.878 -0.325 0.070 1.00 94.81 90 SER A O 1
ATOM 705 N N . ASN A 1 91 ? 16.737 -0.982 1.125 1.00 97.06 91 ASN A N 1
ATOM 706 C CA . ASN A 1 91 ? 17.604 -0.724 -0.035 1.00 97.06 91 ASN A CA 1
ATOM 707 C C . ASN A 1 91 ? 17.199 -1.551 -1.266 1.00 97.06 91 ASN A C 1
ATOM 709 O O . ASN A 1 91 ? 17.334 -1.084 -2.393 1.00 97.06 91 ASN A O 1
ATOM 713 N N . LYS A 1 92 ? 16.663 -2.763 -1.057 1.00 95.50 92 LYS A N 1
ATOM 714 C CA . LYS A 1 92 ? 16.121 -3.591 -2.140 1.00 95.50 92 LYS A CA 1
ATOM 715 C C . LYS A 1 92 ? 14.924 -2.913 -2.812 1.00 95.50 92 LYS A C 1
ATOM 717 O O . LYS A 1 92 ? 14.867 -2.895 -4.034 1.00 95.50 92 LYS A O 1
ATOM 722 N N . PHE A 1 93 ? 14.016 -2.338 -2.022 1.00 96.12 93 PHE A N 1
ATOM 723 C CA . PHE A 1 93 ? 12.872 -1.588 -2.543 1.00 96.12 93 PHE A CA 1
ATOM 724 C C . PHE A 1 93 ? 13.333 -0.383 -3.368 1.00 96.12 93 PHE A C 1
ATOM 726 O O . PHE A 1 93 ? 12.918 -0.246 -4.510 1.00 96.12 93 PHE A O 1
ATOM 733 N N . TYR A 1 94 ? 14.252 0.438 -2.844 1.00 97.44 94 TYR A N 1
ATOM 734 C CA . TYR A 1 94 ? 14.758 1.593 -3.596 1.00 97.44 94 TYR A CA 1
ATOM 735 C C . TYR A 1 94 ? 15.403 1.194 -4.918 1.00 97.44 94 TYR A C 1
ATOM 737 O O . TYR A 1 94 ? 15.145 1.818 -5.940 1.00 97.44 94 TYR A O 1
ATOM 745 N N . ARG A 1 95 ? 16.199 0.123 -4.917 1.00 97.62 95 ARG A N 1
ATOM 746 C CA . ARG A 1 95 ? 16.782 -0.408 -6.146 1.00 97.62 95 ARG A CA 1
ATOM 747 C C . ARG A 1 95 ? 15.703 -0.834 -7.149 1.00 97.62 95 ARG A C 1
ATOM 749 O O . ARG A 1 95 ? 15.800 -0.448 -8.306 1.00 97.62 95 ARG A O 1
ATOM 756 N N . GLN A 1 96 ? 14.681 -1.566 -6.704 1.00 96.81 96 GLN A N 1
ATOM 757 C CA . GLN A 1 96 ? 13.574 -2.008 -7.559 1.00 96.81 96 GLN A CA 1
ATOM 758 C C . GLN A 1 96 ? 12.807 -0.822 -8.164 1.00 96.81 96 GLN A C 1
ATOM 760 O O . GLN A 1 96 ? 12.512 -0.831 -9.354 1.00 96.81 96 GLN A O 1
ATOM 765 N N . VAL A 1 97 ? 12.527 0.215 -7.369 1.00 97.00 97 VAL A N 1
ATOM 766 C CA . VAL A 1 97 ? 11.883 1.452 -7.845 1.00 97.00 97 VAL A CA 1
ATOM 767 C C . VAL A 1 97 ? 12.733 2.131 -8.919 1.00 97.00 97 VAL A C 1
ATOM 769 O O . VAL A 1 97 ? 12.206 2.522 -9.958 1.00 97.00 97 VAL A O 1
ATOM 772 N N . THR A 1 98 ? 14.044 2.248 -8.697 1.00 97.25 98 THR A N 1
ATOM 773 C CA . THR A 1 98 ? 14.964 2.869 -9.659 1.00 97.25 98 THR A CA 1
ATOM 774 C C . THR A 1 98 ? 15.068 2.065 -10.956 1.00 97.25 98 THR A C 1
ATOM 776 O O . THR A 1 98 ? 15.009 2.650 -12.035 1.00 97.25 98 THR A O 1
ATOM 779 N N . GLU A 1 99 ? 15.192 0.738 -10.871 1.00 96.94 99 GLU A N 1
ATOM 780 C CA . GLU A 1 99 ? 15.245 -0.153 -12.040 1.00 96.94 99 GLU A CA 1
ATOM 781 C C . GLU A 1 99 ? 13.940 -0.089 -12.850 1.00 96.94 99 GLU A C 1
ATOM 783 O O . GLU A 1 99 ? 13.982 0.044 -14.073 1.00 96.94 99 GLU A O 1
ATOM 788 N N . LEU A 1 100 ? 12.784 -0.092 -12.177 1.00 96.38 100 LEU A N 1
ATOM 789 C CA . LEU A 1 100 ? 11.482 0.080 -12.823 1.00 96.38 100 LEU A CA 1
ATOM 790 C C . LEU A 1 100 ? 11.366 1.447 -13.511 1.00 96.38 100 LEU A C 1
ATOM 792 O O . LEU A 1 100 ? 10.919 1.527 -14.652 1.00 96.38 100 LEU A O 1
ATOM 796 N N . GLY A 1 101 ? 11.780 2.521 -12.834 1.00 94.38 101 GLY A N 1
ATOM 797 C CA . GLY A 1 101 ? 11.770 3.871 -13.398 1.00 94.38 101 GLY A CA 1
ATOM 798 C C . GLY A 1 101 ? 12.630 3.983 -14.659 1.00 94.38 101 GLY A C 1
ATOM 799 O O . GLY A 1 101 ? 12.183 4.561 -15.648 1.00 94.38 101 GLY A O 1
ATOM 800 N N . ALA A 1 102 ? 13.819 3.374 -14.654 1.00 94.31 102 ALA A N 1
ATOM 801 C CA . ALA A 1 102 ? 14.682 3.298 -15.832 1.00 94.31 102 ALA A CA 1
ATOM 802 C C . ALA A 1 102 ? 14.008 2.525 -16.979 1.00 94.31 102 ALA A C 1
ATOM 804 O O . ALA A 1 102 ? 13.926 3.035 -18.091 1.00 94.31 102 ALA A O 1
ATOM 805 N N . ALA A 1 103 ? 13.421 1.357 -16.697 1.00 93.12 103 ALA A N 1
ATOM 806 C CA . ALA A 1 103 ? 12.719 0.561 -17.708 1.00 93.12 103 ALA A CA 1
ATOM 807 C C . ALA A 1 103 ? 11.511 1.293 -18.326 1.00 93.12 103 ALA A C 1
ATOM 809 O O . ALA A 1 103 ? 11.214 1.130 -19.512 1.00 93.12 103 ALA A O 1
ATOM 810 N N . ILE A 1 104 ? 10.807 2.112 -17.537 1.00 91.50 104 ILE A N 1
ATOM 811 C CA . ILE A 1 104 ? 9.728 2.976 -18.032 1.00 91.50 104 ILE A CA 1
ATOM 812 C C . ILE A 1 104 ? 10.299 4.087 -18.925 1.00 91.50 104 ILE A C 1
ATOM 814 O O . ILE A 1 104 ? 9.757 4.321 -20.006 1.00 91.50 104 ILE A O 1
ATOM 818 N N . ALA A 1 105 ? 11.383 4.742 -18.499 1.00 88.62 105 ALA A N 1
ATOM 819 C CA . ALA A 1 105 ? 12.038 5.814 -19.251 1.00 88.62 105 ALA A CA 1
ATOM 820 C C . ALA A 1 105 ? 12.616 5.334 -20.594 1.00 88.62 105 ALA A C 1
ATOM 822 O O . ALA A 1 105 ? 12.523 6.052 -21.586 1.00 88.62 105 ALA A O 1
ATOM 823 N N . ASP A 1 106 ? 13.113 4.096 -20.650 1.00 88.94 106 ASP A N 1
ATOM 824 C CA . ASP A 1 106 ? 13.623 3.451 -21.868 1.00 88.94 106 ASP A CA 1
ATOM 825 C C . ASP A 1 106 ? 12.502 2.991 -22.830 1.00 88.94 106 ASP A C 1
ATOM 827 O O . ASP A 1 106 ? 12.757 2.318 -23.830 1.00 88.94 106 ASP A O 1
ATOM 831 N N . GLY A 1 107 ? 11.242 3.348 -22.552 1.00 84.00 107 GLY A N 1
ATOM 832 C CA . GLY A 1 107 ? 10.099 3.080 -23.428 1.00 84.00 107 GLY A CA 1
ATOM 833 C C . GLY A 1 107 ? 9.454 1.708 -23.231 1.00 84.00 107 GLY A C 1
ATOM 834 O O . GLY A 1 107 ? 8.619 1.291 -24.036 1.00 84.00 107 GLY A O 1
ATOM 835 N N . GLY A 1 108 ? 9.787 0.993 -22.156 1.00 84.75 108 GLY A N 1
ATOM 836 C CA . GLY A 1 108 ? 9.180 -0.305 -21.875 1.00 84.75 108 GLY A CA 1
ATOM 837 C C . GLY A 1 108 ? 7.686 -0.216 -21.517 1.00 84.75 108 GLY A C 1
ATOM 838 O O . GLY A 1 108 ? 6.935 -1.178 -21.706 1.00 84.75 108 GLY A O 1
ATOM 839 N N . PHE A 1 109 ? 7.212 0.942 -21.046 1.00 87.00 109 PHE A N 1
ATOM 840 C CA . PHE A 1 109 ? 5.806 1.139 -20.703 1.00 87.00 109 PHE A CA 1
ATOM 841 C C . PHE A 1 109 ? 4.979 1.604 -21.908 1.00 87.00 109 PHE A C 1
ATOM 843 O O . PHE A 1 109 ? 4.820 2.794 -22.172 1.00 87.00 109 PHE A O 1
ATOM 850 N N . GLN A 1 110 ? 4.398 0.632 -22.613 1.00 84.06 110 GLN A N 1
ATOM 851 C CA . GLN A 1 110 ? 3.650 0.840 -23.860 1.00 84.06 110 GLN A CA 1
ATOM 852 C C . GLN A 1 110 ? 2.459 1.804 -23.739 1.00 84.06 110 GLN A C 1
ATOM 854 O O . GLN A 1 110 ? 2.082 2.426 -24.725 1.00 84.06 110 GLN A O 1
ATOM 859 N N . SER A 1 111 ? 1.877 1.980 -22.550 1.00 81.88 111 SER A N 1
ATOM 860 C CA . SER A 1 111 ? 0.769 2.925 -22.353 1.00 81.88 111 SER A CA 1
ATOM 861 C C . SER A 1 111 ? 1.175 4.396 -22.518 1.00 81.88 111 SER A C 1
ATOM 863 O O . SER A 1 111 ? 0.298 5.247 -22.624 1.00 81.88 111 SER A O 1
ATOM 865 N N . LEU A 1 112 ? 2.479 4.702 -22.531 1.00 79.62 112 LEU A N 1
ATOM 866 C CA . LEU A 1 112 ? 3.009 6.031 -22.856 1.00 79.62 112 LEU A CA 1
ATOM 867 C C . LEU A 1 112 ? 3.362 6.184 -24.344 1.00 79.62 112 LEU A C 1
ATOM 869 O O . LEU A 1 112 ? 3.768 7.267 -24.762 1.00 79.62 112 LEU A O 1
ATOM 873 N N . ALA A 1 113 ? 3.227 5.130 -25.157 1.00 77.81 113 ALA A N 1
ATOM 874 C CA . ALA A 1 113 ? 3.543 5.200 -26.578 1.00 77.81 113 ALA A CA 1
ATOM 875 C C . ALA A 1 113 ? 2.652 6.241 -27.276 1.00 77.81 113 ALA A C 1
ATOM 877 O O . ALA A 1 113 ? 1.426 6.191 -27.192 1.00 77.81 113 ALA A O 1
ATOM 878 N N . GLY A 1 114 ? 3.283 7.189 -27.972 1.00 76.19 114 GLY A N 1
ATOM 879 C CA . GLY A 1 114 ? 2.590 8.282 -28.660 1.00 76.19 114 GLY A CA 1
ATOM 880 C C . GLY A 1 114 ? 2.259 9.494 -27.783 1.00 76.19 114 GLY A C 1
ATOM 881 O O . GLY A 1 114 ? 1.663 10.443 -28.288 1.00 76.19 114 GLY A O 1
ATOM 882 N N . ILE A 1 115 ? 2.651 9.496 -26.504 1.00 80.00 115 ILE A N 1
ATOM 883 C CA . ILE A 1 115 ? 2.641 10.706 -25.678 1.00 80.00 115 ILE A CA 1
ATOM 884 C C . ILE A 1 115 ? 3.943 11.461 -25.933 1.00 80.00 115 ILE A C 1
ATOM 886 O O . ILE A 1 115 ? 5.028 10.930 -25.704 1.00 80.00 115 ILE A O 1
ATOM 890 N N . ASP A 1 116 ? 3.828 12.700 -26.406 1.00 75.25 116 ASP A N 1
ATOM 891 C CA . ASP A 1 116 ? 4.989 13.548 -26.652 1.00 75.25 116 ASP A CA 1
ATOM 892 C C . ASP A 1 116 ? 5.568 14.021 -25.313 1.00 75.25 116 ASP A C 1
ATOM 894 O O . ASP A 1 116 ? 4.863 14.605 -24.481 1.00 75.25 116 ASP A O 1
ATOM 898 N N . ALA A 1 117 ? 6.843 13.722 -25.070 1.00 74.00 117 ALA A N 1
ATOM 899 C CA . ALA A 1 117 ? 7.501 14.117 -23.835 1.00 74.00 117 ALA A CA 1
ATOM 900 C C . ALA A 1 117 ? 7.711 15.636 -23.845 1.00 74.00 117 ALA A C 1
ATOM 902 O O . ALA A 1 117 ? 8.497 16.164 -24.631 1.00 74.00 117 ALA A O 1
ATOM 903 N N . GLY A 1 118 ? 7.000 16.345 -22.967 1.00 76.56 118 GLY A N 1
ATOM 904 C CA . GLY A 1 118 ? 7.182 17.783 -22.794 1.00 76.56 118 GLY A CA 1
ATOM 905 C C . GLY A 1 118 ? 8.600 18.128 -22.330 1.00 76.56 118 GLY A C 1
ATOM 906 O O . GLY A 1 118 ? 9.253 17.349 -21.633 1.00 76.56 118 GLY A O 1
ATOM 907 N N . GLU A 1 119 ? 9.074 19.320 -22.694 1.00 81.06 119 GLU A N 1
ATOM 908 C CA . GLU A 1 119 ? 10.371 19.808 -22.232 1.00 81.06 119 GLU A CA 1
ATOM 909 C C . GLU A 1 119 ? 10.381 19.946 -20.700 1.00 81.06 119 GLU A C 1
ATOM 911 O O . GLU A 1 119 ? 9.493 20.558 -20.101 1.00 81.06 119 GLU A O 1
ATOM 916 N N . ILE A 1 120 ? 11.406 19.390 -20.050 1.00 77.88 120 ILE A N 1
ATOM 917 C CA . ILE A 1 120 ? 11.603 19.553 -18.608 1.00 77.88 120 ILE A CA 1
ATOM 918 C C . ILE A 1 120 ? 12.041 21.000 -18.341 1.00 77.88 120 ILE A C 1
ATOM 920 O O . ILE A 1 120 ? 13.213 21.347 -18.501 1.00 77.88 120 ILE A O 1
ATOM 924 N N . LEU 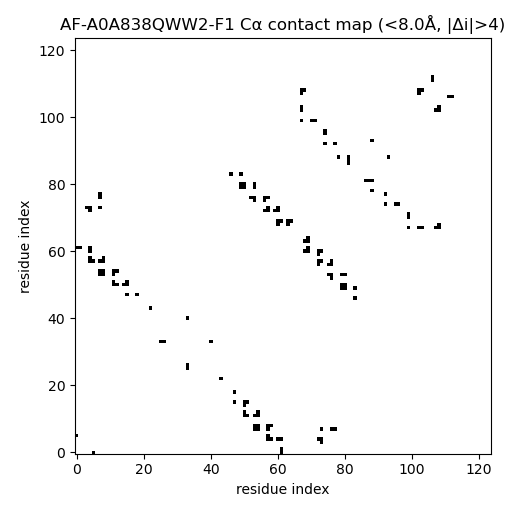A 1 121 ? 11.086 21.837 -17.923 1.00 81.12 121 LEU A N 1
ATOM 925 C CA . LEU A 1 121 ? 11.280 23.275 -17.683 1.00 81.12 121 LEU A CA 1
ATOM 926 C C . LEU A 1 121 ? 12.145 23.589 -16.451 1.00 81.12 121 LEU A C 1
ATOM 928 O O . LEU A 1 121 ? 12.750 24.655 -16.382 1.00 81.12 121 LEU A O 1
ATOM 932 N N . MET A 1 122 ? 12.226 22.671 -15.484 1.00 71.44 122 MET A N 1
ATOM 933 C CA . MET A 1 122 ? 13.126 22.780 -14.333 1.00 71.44 122 MET A CA 1
ATOM 934 C C . MET A 1 122 ? 14.088 21.600 -14.310 1.00 71.44 122 MET A C 1
ATOM 936 O O . MET A 1 122 ? 13.743 20.502 -13.878 1.00 71.44 122 MET A O 1
ATOM 940 N N . ARG A 1 123 ? 15.307 21.847 -14.791 1.00 61.19 123 ARG A N 1
ATOM 941 C CA . ARG A 1 123 ? 16.426 20.911 -14.677 1.00 61.19 123 ARG A CA 1
ATOM 942 C C . ARG A 1 123 ? 17.060 21.107 -13.298 1.00 61.19 123 ARG A C 1
ATOM 944 O O . ARG A 1 123 ? 17.501 22.215 -12.999 1.00 61.19 123 ARG A O 1
ATOM 951 N N . TYR A 1 124 ? 17.028 20.065 -12.470 1.00 57.69 124 TYR A N 1
ATOM 952 C CA . TYR A 1 124 ? 17.742 20.010 -11.191 1.00 57.69 124 TYR A CA 1
ATOM 953 C C . TYR A 1 124 ? 19.198 19.602 -11.406 1.00 57.69 124 TYR A C 1
ATOM 955 O O . TYR A 1 124 ? 19.438 18.767 -12.309 1.00 57.69 124 TYR A O 1
#

Sequence (124 aa):
MPGALRQHAEFASSELQRMALEISGTMSKFQLALADRQCRMAELSQRCQDLITILATSLYGVRHESEIVRDAADVLCQELTQKYTGRRPSNKFYRQVTELGAAIADGGFQSLAGIDAGEILMRY

Foldseek 3Di:
DPPLLVVLLVVLVVVLVVLVVVVVCLCVVCPVNSVVVVVVVVVSVLLNVLSVLSNVLSVVLVPDPQPLSVLVSSLSSVVSVCVNVVHDDDPVSVVSVVVSVVCVVVVSPVVCPPPDDDDPPDDD

Solvent-accessible surface area (backbone atoms only — not comparable to full-atom values): 7050 Å² total; per-residue (Å²): 117,60,73,68,40,46,51,44,31,53,50,24,56,57,49,52,60,52,46,53,53,54,50,51,51,52,49,71,73,39,51,86,57,44,79,79,35,53,72,59,52,51,53,54,49,48,53,52,52,45,35,52,49,27,32,55,36,21,58,48,24,64,73,47,86,51,64,64,53,33,51,50,29,44,53,52,33,52,53,44,50,25,63,71,70,72,51,79,86,48,73,68,53,54,49,51,53,51,54,51,51,49,44,42,74,75,58,65,45,64,92,53,68,90,62,80,82,72,82,77,88,76,80,129

Radius of gyration: 18.39 Å; Cα contacts (8 Å, |Δi|>4): 84; chains: 1; bounding box: 41×39×50 Å

pLDDT: mean 92.34, std 8.19, range [57.69, 98.56]

Secondary structure (DSSP, 8-state):
--HHHHHHHHHHHHHHHHHHHHHHHHHHHHGGGGGG-HHHHHHHHHHHHHHHHHHHHHHHHHH---HHHHHHHHHHHHHHHHHHHTPPPPHHHHHHHHHHHHHIIIII-GGGTT------SS--

Mean predicted 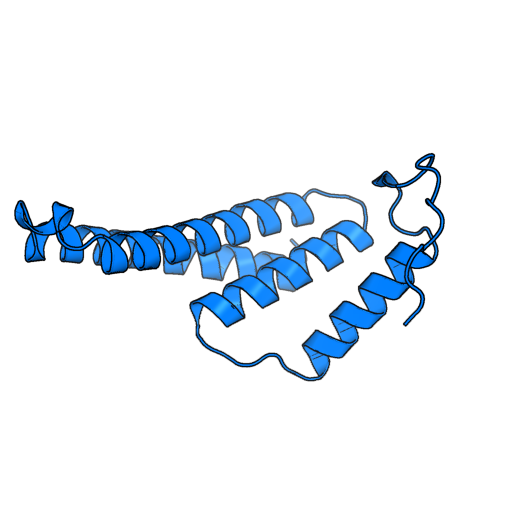aligned error: 5.17 Å